Protein AF-A0A0R1R8I6-F1 (afdb_monomer_lite)

Secondary structure (DSSP, 8-state):
--HHHHHHHHHHHHHHHHTS-GGGHHHHHHHHHHHHHHHHTT---HHHIIIIIHHHHGGGS-HHHHHHHHHHHHHHHH-

pLDDT: mean 83.3, std 9.77, range [49.16, 91.19]

Radius of gyration: 11.72 Å; chains: 1; bounding box: 27×21×31 Å

Structure (mmCIF, N/CA/C/O backbone):
data_AF-A0A0R1R8I6-F1
#
_entry.id   AF-A0A0R1R8I6-F1
#
loop_
_atom_site.group_PDB
_atom_site.id
_atom_site.type_symbol
_atom_site.label_atom_id
_atom_site.label_alt_id
_atom_site.label_comp_id
_atom_site.label_asym_id
_atom_site.label_entity_id
_atom_site.label_seq_id
_atom_site.pdbx_PDB_ins_code
_atom_site.Cartn_x
_atom_site.Cartn_y
_atom_site.Cartn_z
_atom_site.occupancy
_atom_site.B_iso_or_equiv
_atom_site.auth_seq_id
_atom_site.auth_comp_id
_atom_site.auth_asym_id
_atom_site.auth_atom_id
_atom_site.pdbx_PDB_model_num
ATOM 1 N N . MET A 1 1 ? 3.191 -3.238 -18.937 1.00 50.81 1 MET A N 1
ATOM 2 C CA . MET A 1 1 ? 2.985 -3.892 -17.631 1.00 50.81 1 MET A CA 1
ATOM 3 C C . MET A 1 1 ? 2.436 -5.267 -17.912 1.00 50.81 1 MET A C 1
ATOM 5 O O . MET A 1 1 ? 1.427 -5.362 -18.611 1.00 50.81 1 MET A O 1
ATOM 9 N N . ALA A 1 2 ? 3.161 -6.299 -17.500 1.00 49.16 2 ALA A N 1
ATOM 10 C CA . ALA A 1 2 ? 2.739 -7.677 -17.700 1.00 49.16 2 ALA A CA 1
ATOM 11 C C . ALA A 1 2 ? 1.454 -7.931 -16.896 1.00 49.16 2 ALA A C 1
ATOM 13 O O . ALA A 1 2 ? 1.185 -7.251 -15.904 1.00 49.16 2 ALA A O 1
ATOM 14 N N . ALA A 1 3 ? 0.635 -8.893 -17.320 1.00 54.78 3 ALA A N 1
ATOM 15 C CA . ALA A 1 3 ? -0.568 -9.277 -16.577 1.00 54.78 3 ALA A CA 1
ATOM 16 C C . ALA A 1 3 ? -0.254 -9.664 -15.111 1.00 54.78 3 ALA A C 1
ATOM 18 O O . ALA A 1 3 ? -1.087 -9.444 -14.228 1.00 54.78 3 ALA A O 1
ATOM 19 N N . ASP A 1 4 ? 0.968 -10.143 -14.853 1.00 58.56 4 ASP A N 1
ATOM 20 C CA . ASP A 1 4 ? 1.505 -10.463 -13.527 1.00 58.56 4 ASP A CA 1
ATOM 21 C C . ASP A 1 4 ? 1.622 -9.238 -12.602 1.00 58.56 4 ASP A C 1
ATOM 23 O O . ASP A 1 4 ? 1.253 -9.316 -11.427 1.00 58.56 4 ASP A O 1
ATOM 27 N N . ASP A 1 5 ? 2.011 -8.071 -13.132 1.00 69.81 5 ASP A N 1
ATOM 28 C CA . ASP A 1 5 ? 2.107 -6.826 -12.353 1.00 69.81 5 ASP A CA 1
ATOM 29 C C . ASP A 1 5 ? 0.725 -6.390 -11.851 1.00 69.81 5 ASP A C 1
ATOM 31 O O . ASP A 1 5 ? 0.552 -5.935 -10.719 1.00 69.81 5 ASP A O 1
ATOM 35 N N . VAL A 1 6 ? -0.301 -6.557 -12.689 1.00 72.69 6 VAL A N 1
ATOM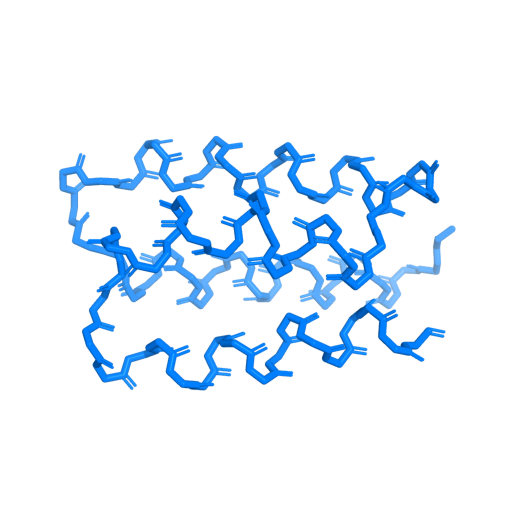 36 C CA . VAL A 1 6 ? -1.672 -6.147 -12.362 1.00 72.69 6 VAL A CA 1
ATOM 37 C C . VAL A 1 6 ? -2.263 -7.039 -11.270 1.00 72.69 6 VAL A C 1
ATOM 39 O O . VAL A 1 6 ? -2.893 -6.522 -10.343 1.00 72.69 6 VAL A O 1
ATOM 42 N N . GLN A 1 7 ? -2.049 -8.357 -11.333 1.00 78.44 7 GLN A N 1
ATOM 43 C CA . GLN A 1 7 ? -2.511 -9.268 -10.280 1.00 78.44 7 GLN A CA 1
ATOM 44 C C . GLN A 1 7 ? -1.791 -9.022 -8.951 1.00 78.44 7 GLN A C 1
ATOM 46 O O . GLN A 1 7 ? -2.456 -8.963 -7.912 1.00 78.44 7 GLN A O 1
ATOM 51 N N . ALA A 1 8 ? -0.472 -8.806 -8.971 1.00 80.81 8 ALA A N 1
ATOM 52 C CA . ALA A 1 8 ? 0.302 -8.504 -7.768 1.00 80.81 8 ALA A CA 1
ATOM 53 C C . ALA A 1 8 ? -0.175 -7.207 -7.086 1.00 80.81 8 ALA A C 1
ATOM 55 O O . ALA A 1 8 ? -0.380 -7.179 -5.868 1.00 80.81 8 ALA A O 1
ATOM 56 N N . LEU A 1 9 ? -0.443 -6.154 -7.867 1.00 81.56 9 LEU A N 1
ATOM 57 C CA . LEU A 1 9 ? -0.963 -4.882 -7.354 1.00 81.56 9 LEU A CA 1
ATOM 58 C C . LEU A 1 9 ? -2.381 -5.020 -6.780 1.00 81.56 9 LEU A C 1
ATOM 60 O O . LEU A 1 9 ? -2.684 -4.448 -5.731 1.00 81.56 9 LEU A O 1
ATOM 64 N N . GLN A 1 10 ? -3.258 -5.799 -7.419 1.00 84.75 10 GLN A N 1
ATOM 65 C CA . GLN A 1 10 ? -4.610 -6.051 -6.900 1.00 84.75 10 GLN A CA 1
ATOM 66 C C . GLN A 1 10 ? -4.594 -6.891 -5.616 1.00 84.75 10 GLN A C 1
ATOM 68 O O . GLN A 1 10 ? -5.373 -6.620 -4.697 1.00 84.75 10 GLN A O 1
ATOM 73 N N . ALA A 1 11 ? -3.692 -7.871 -5.515 1.00 87.56 11 ALA A N 1
ATOM 74 C CA . ALA A 1 11 ? -3.483 -8.629 -4.284 1.00 87.56 11 ALA A CA 1
ATOM 75 C C . ALA A 1 11 ? -3.003 -7.708 -3.151 1.00 87.56 11 ALA A C 1
ATOM 77 O O . ALA A 1 11 ? -3.609 -7.683 -2.081 1.00 87.56 11 ALA A O 1
ATOM 78 N N . LEU A 1 12 ? -1.999 -6.864 -3.418 1.00 87.38 12 LEU A N 1
ATOM 79 C CA . LEU A 1 12 ? -1.504 -5.894 -2.441 1.00 87.38 12 LEU A CA 1
ATOM 80 C C . LEU A 1 12 ? -2.601 -4.919 -1.997 1.00 87.38 12 LEU A C 1
ATOM 82 O O . LEU A 1 12 ? -2.749 -4.659 -0.805 1.00 87.38 12 LEU A O 1
ATOM 86 N N . ARG A 1 13 ? -3.421 -4.421 -2.931 1.00 89.69 13 ARG A N 1
ATOM 87 C CA . ARG A 1 13 ? -4.576 -3.568 -2.614 1.00 89.69 13 ARG A CA 1
ATOM 88 C C . ARG A 1 13 ? -5.518 -4.237 -1.622 1.00 89.69 13 ARG A C 1
ATOM 90 O O . ARG A 1 13 ? -5.924 -3.602 -0.653 1.00 89.69 13 ARG A O 1
ATOM 97 N N . ARG A 1 14 ? -5.881 -5.496 -1.868 1.00 90.19 14 ARG A N 1
ATOM 98 C CA . ARG A 1 14 ? -6.778 -6.246 -0.982 1.00 90.19 14 ARG A CA 1
ATOM 99 C C . ARG A 1 14 ? -6.197 -6.391 0.418 1.00 90.19 14 ARG A C 1
ATOM 101 O O . ARG A 1 14 ? -6.923 -6.164 1.379 1.00 90.19 14 ARG A O 1
ATOM 108 N N . ASP A 1 15 ? -4.912 -6.704 0.528 1.00 88.81 15 ASP A N 1
ATOM 109 C CA . ASP A 1 15 ? -4.261 -6.914 1.825 1.00 88.81 15 ASP A CA 1
ATOM 110 C C . ASP A 1 15 ? -4.131 -5.611 2.625 1.00 88.81 15 ASP A C 1
ATOM 112 O O . ASP A 1 15 ? -4.358 -5.587 3.838 1.00 88.81 15 ASP A O 1
ATOM 116 N N . VAL A 1 16 ? -3.851 -4.502 1.935 1.00 88.94 16 VAL A N 1
ATOM 117 C CA . VAL A 1 16 ? -3.845 -3.155 2.519 1.00 88.94 16 VAL A CA 1
ATOM 118 C C . VAL A 1 16 ? -5.234 -2.795 3.046 1.00 88.94 16 VAL A C 1
ATOM 120 O O . VAL A 1 16 ? -5.363 -2.367 4.192 1.00 88.94 16 VAL A O 1
ATOM 123 N N . LEU A 1 17 ? -6.283 -3.001 2.244 1.00 90.00 17 LEU A N 1
ATOM 124 C CA . LEU A 1 17 ? -7.659 -2.703 2.649 1.00 90.00 17 LEU A CA 1
ATOM 125 C C . LEU A 1 17 ? -8.136 -3.609 3.791 1.00 90.00 17 LEU A C 1
ATOM 127 O O . LEU A 1 17 ? -8.779 -3.119 4.711 1.00 90.00 17 LEU A O 1
ATOM 131 N N . ALA A 1 18 ? -7.776 -4.894 3.785 1.00 89.88 18 ALA A N 1
ATOM 132 C CA . ALA A 1 18 ? -8.086 -5.811 4.884 1.00 89.88 18 ALA A CA 1
ATOM 133 C C . ALA A 1 18 ? -7.415 -5.393 6.205 1.00 89.88 18 ALA A C 1
ATOM 135 O O . ALA A 1 18 ? -7.967 -5.610 7.281 1.00 89.88 18 ALA A O 1
ATOM 136 N N . SER A 1 19 ? -6.250 -4.751 6.115 1.00 88.44 19 SER A N 1
ATOM 137 C CA . SER A 1 19 ? -5.473 -4.259 7.258 1.00 88.44 19 SER A CA 1
ATOM 138 C C . SER A 1 19 ? -5.798 -2.811 7.646 1.00 88.44 19 SER A C 1
ATOM 140 O O . SER A 1 19 ? -5.104 -2.212 8.473 1.00 88.44 19 SER A O 1
ATOM 142 N N . THR A 1 20 ? -6.826 -2.222 7.034 1.00 89.62 20 THR A N 1
ATOM 143 C CA . THR A 1 20 ? -7.238 -0.834 7.250 1.00 89.62 20 THR A CA 1
ATOM 144 C C . THR A 1 20 ? -8.534 -0.793 8.064 1.00 89.62 20 THR A C 1
ATOM 146 O O . THR A 1 20 ? -9.496 -1.476 7.711 1.00 89.62 20 THR A O 1
ATOM 149 N N . PRO A 1 21 ? -8.624 0.026 9.127 1.00 87.25 21 PRO A N 1
ATOM 150 C CA . PRO A 1 21 ? -9.874 0.230 9.848 1.00 87.25 21 PRO A CA 1
ATOM 151 C C . PRO A 1 21 ? -10.981 0.772 8.922 1.00 87.25 21 PRO A C 1
ATOM 153 O O . PRO A 1 21 ? -10.699 1.664 8.116 1.00 87.25 21 PRO A O 1
ATOM 156 N N . PRO A 1 22 ? -12.252 0.347 9.081 1.00 85.31 22 PRO A N 1
ATOM 157 C CA . PRO A 1 22 ? -13.373 0.793 8.249 1.00 85.31 22 PRO A CA 1
ATOM 158 C C . PRO A 1 22 ? -13.463 2.305 7.966 1.00 85.31 22 PRO A C 1
ATOM 160 O O . PRO A 1 22 ? -13.674 2.659 6.804 1.00 85.31 22 PRO A O 1
ATOM 163 N N . PRO A 1 23 ? -13.262 3.216 8.947 1.00 88.50 23 PRO A N 1
ATOM 164 C CA . PRO A 1 23 ? -13.359 4.657 8.691 1.00 88.50 23 PRO A CA 1
ATOM 165 C C . PRO A 1 23 ? -12.291 5.191 7.723 1.00 88.50 23 PRO A C 1
ATOM 167 O O . PRO A 1 23 ? -12.515 6.203 7.065 1.00 88.50 23 PRO A O 1
ATOM 170 N N . ASN A 1 24 ? -11.156 4.501 7.589 1.00 88.38 24 ASN A N 1
ATOM 171 C CA . ASN A 1 24 ? -10.021 4.950 6.781 1.00 88.38 24 ASN A CA 1
ATOM 172 C C . ASN A 1 24 ? -9.978 4.291 5.394 1.00 88.38 24 ASN A C 1
ATOM 174 O O . ASN A 1 24 ? -9.137 4.661 4.574 1.00 88.38 24 ASN A O 1
ATOM 178 N N . LEU A 1 25 ? -10.876 3.339 5.100 1.00 88.56 25 LEU A N 1
ATOM 179 C CA . LEU A 1 25 ? -10.861 2.566 3.852 1.00 88.56 25 LEU A CA 1
ATOM 180 C C . LEU A 1 25 ? -10.886 3.457 2.609 1.00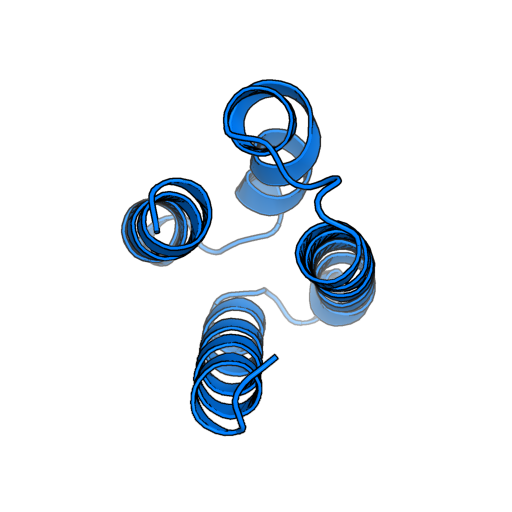 88.56 25 LEU A C 1
ATOM 182 O O . LEU A 1 25 ? -10.113 3.226 1.684 1.00 88.56 25 LEU A O 1
ATOM 186 N N . GLY A 1 26 ? -11.733 4.491 2.586 1.00 88.75 26 GLY A N 1
ATOM 187 C CA . GLY A 1 26 ? -11.827 5.410 1.447 1.00 88.75 26 GLY A CA 1
ATOM 188 C C . GLY A 1 26 ? -10.522 6.171 1.198 1.00 88.75 26 GLY A C 1
ATOM 189 O O . GLY A 1 26 ? -10.033 6.215 0.067 1.00 88.75 26 GLY A O 1
ATOM 190 N N . GLN A 1 27 ? -9.923 6.709 2.265 1.00 89.62 27 GLN A N 1
ATOM 191 C CA . GLN A 1 27 ? -8.665 7.454 2.198 1.00 89.62 27 GLN A CA 1
ATOM 192 C C . GLN A 1 27 ? -7.503 6.554 1.778 1.00 89.62 27 GLN A C 1
ATOM 194 O O . GLN A 1 27 ? -6.755 6.899 0.860 1.00 89.62 27 GLN A O 1
ATOM 199 N N . VAL A 1 28 ? -7.385 5.380 2.404 1.00 91.19 28 VAL A N 1
ATOM 200 C CA . VAL A 1 28 ? -6.358 4.398 2.059 1.00 91.19 28 VAL A CA 1
ATOM 201 C C . VAL A 1 28 ? -6.502 3.997 0.602 1.00 91.19 28 VAL A C 1
ATOM 203 O O . VAL A 1 28 ? -5.541 4.139 -0.143 1.00 91.19 28 VAL A O 1
ATOM 206 N N . ASN A 1 29 ? -7.702 3.614 0.159 1.00 90.19 29 ASN A N 1
ATOM 207 C CA . ASN A 1 29 ? -7.970 3.217 -1.221 1.00 90.19 29 ASN A CA 1
ATOM 208 C C . ASN A 1 29 ? -7.567 4.292 -2.250 1.00 90.19 29 ASN A C 1
ATOM 210 O O . ASN A 1 29 ? -7.031 3.964 -3.314 1.00 90.19 29 ASN A O 1
ATOM 214 N N . GLY A 1 30 ? -7.792 5.569 -1.928 1.00 90.12 30 GLY A N 1
ATOM 215 C CA . GLY A 1 30 ? -7.335 6.702 -2.732 1.00 90.12 30 GLY A CA 1
ATOM 216 C C . GLY A 1 30 ? -5.809 6.787 -2.813 1.00 90.12 30 GLY A C 1
ATOM 217 O O . GLY A 1 30 ? -5.264 6.856 -3.917 1.00 90.12 30 GLY A O 1
ATOM 218 N N . LEU A 1 31 ? -5.115 6.703 -1.672 1.00 89.69 31 LEU A N 1
ATOM 219 C CA . LEU A 1 31 ? -3.649 6.737 -1.604 1.00 89.69 31 LEU A CA 1
ATOM 220 C C . LEU A 1 31 ? -3.013 5.622 -2.441 1.00 89.69 31 LEU A C 1
ATOM 222 O O . LEU A 1 31 ? -2.208 5.919 -3.323 1.00 89.69 31 LEU A O 1
ATOM 226 N N . ILE A 1 32 ? -3.410 4.360 -2.241 1.00 89.88 32 ILE A N 1
ATOM 227 C CA . ILE A 1 32 ? -2.881 3.220 -3.024 1.00 89.88 32 ILE A CA 1
ATOM 228 C C . ILE A 1 32 ? -3.167 3.374 -4.518 1.00 89.88 32 ILE A C 1
ATOM 230 O O . ILE A 1 32 ? -2.293 3.094 -5.334 1.00 89.88 32 ILE A O 1
ATOM 234 N N . THR A 1 33 ? -4.348 3.873 -4.897 1.00 89.06 33 THR A N 1
ATOM 235 C CA . THR A 1 33 ? -4.675 4.113 -6.313 1.00 89.06 33 THR A CA 1
ATOM 236 C C . THR A 1 33 ? -3.737 5.150 -6.938 1.00 89.06 33 THR A C 1
ATOM 238 O O . THR A 1 33 ? -3.265 4.957 -8.060 1.00 89.06 33 THR A O 1
ATOM 241 N N . LEU A 1 34 ? -3.428 6.235 -6.219 1.00 86.50 34 LEU A N 1
ATOM 242 C CA . LEU A 1 34 ? -2.467 7.245 -6.671 1.00 86.50 34 LEU A CA 1
ATOM 243 C C . LEU A 1 34 ? -1.043 6.679 -6.757 1.00 86.50 34 LEU A C 1
ATOM 245 O O . LEU A 1 34 ? -0.352 6.917 -7.750 1.00 86.50 34 LEU A O 1
ATOM 249 N N . GLY A 1 35 ? -0.627 5.896 -5.759 1.00 84.88 35 GLY A N 1
ATOM 250 C CA . GLY A 1 35 ? 0.671 5.218 -5.749 1.00 84.88 35 GLY A CA 1
ATOM 251 C C . GLY A 1 35 ? 0.841 4.277 -6.943 1.00 84.88 35 GLY A C 1
ATOM 252 O O . GLY A 1 35 ? 1.816 4.387 -7.681 1.00 84.88 35 GLY A O 1
ATOM 253 N N . PHE A 1 36 ? -0.149 3.425 -7.212 1.00 84.38 36 PHE A N 1
ATOM 254 C CA . PHE A 1 36 ? -0.114 2.479 -8.332 1.00 84.38 36 PHE A CA 1
ATOM 255 C C . PHE A 1 36 ? -0.134 3.162 -9.699 1.00 84.38 36 PHE A C 1
ATOM 257 O O . PHE A 1 36 ? 0.558 2.717 -10.612 1.00 84.38 36 PHE A O 1
ATOM 264 N N . ARG A 1 37 ? -0.863 4.278 -9.848 1.00 84.06 37 ARG A N 1
ATOM 265 C CA . ARG A 1 37 ? -0.790 5.094 -11.073 1.00 84.06 37 ARG A CA 1
ATOM 266 C C . ARG A 1 37 ? 0.613 5.648 -11.306 1.00 84.06 37 ARG A C 1
ATOM 268 O O . ARG A 1 37 ? 1.072 5.656 -12.444 1.00 84.06 37 ARG A O 1
ATOM 275 N N . LYS A 1 38 ? 1.305 6.089 -10.250 1.00 82.06 38 LYS A N 1
ATOM 276 C CA . LYS A 1 38 ? 2.711 6.506 -10.358 1.00 82.06 38 LYS A CA 1
ATOM 277 C C . LYS A 1 38 ? 3.632 5.341 -10.712 1.00 82.06 38 LYS A C 1
ATOM 279 O O . LYS A 1 38 ? 4.559 5.548 -11.486 1.00 82.06 38 LYS A O 1
ATOM 284 N N . LEU A 1 39 ? 3.361 4.148 -10.187 1.00 78.94 39 LEU A N 1
ATOM 285 C CA . LEU A 1 39 ? 4.113 2.921 -10.476 1.00 78.94 39 LEU A CA 1
ATOM 286 C C . LEU A 1 39 ? 4.018 2.572 -11.968 1.00 78.94 39 LEU A C 1
ATOM 288 O O . LEU A 1 39 ? 5.034 2.394 -12.627 1.00 78.94 39 LEU A O 1
ATOM 292 N N . ALA A 1 40 ? 2.810 2.635 -12.535 1.00 76.25 40 ALA A N 1
ATOM 293 C CA . ALA A 1 40 ? 2.572 2.438 -13.966 1.00 76.25 40 ALA A CA 1
ATOM 294 C C . ALA A 1 40 ? 3.246 3.489 -14.873 1.00 76.25 40 ALA A C 1
ATOM 296 O O . ALA A 1 40 ? 3.508 3.219 -16.042 1.00 76.25 40 ALA A O 1
ATOM 297 N N . GLY A 1 41 ? 3.503 4.691 -14.349 1.00 74.75 41 GLY A N 1
ATOM 298 C CA . GLY A 1 41 ? 4.133 5.797 -15.073 1.00 74.75 41 GLY A CA 1
ATOM 299 C C . GLY A 1 41 ? 5.633 5.971 -14.814 1.00 74.75 41 GLY A C 1
ATOM 300 O O . GLY A 1 41 ? 6.138 7.058 -15.081 1.00 74.75 41 GLY A O 1
ATOM 301 N N . ASN A 1 42 ? 6.332 4.976 -14.244 1.00 72.25 42 ASN A N 1
ATOM 302 C CA . ASN A 1 42 ? 7.744 5.063 -13.810 1.00 72.25 42 ASN A CA 1
ATOM 303 C C . ASN A 1 42 ? 8.051 6.209 -12.817 1.00 72.25 42 ASN A C 1
ATOM 305 O O . ASN A 1 42 ? 9.196 6.619 -12.645 1.00 72.25 42 ASN A O 1
ATOM 309 N N . GLY A 1 43 ? 7.032 6.742 -12.140 1.00 71.38 43 GLY A N 1
ATOM 310 C CA . GLY A 1 43 ? 7.143 7.860 -11.197 1.00 71.38 43 GLY A CA 1
ATOM 311 C C . GLY A 1 43 ? 7.173 7.444 -9.724 1.00 71.38 43 GLY A C 1
ATOM 312 O O . GLY A 1 43 ? 7.074 8.308 -8.848 1.00 71.38 43 GLY A O 1
ATOM 313 N N . PHE A 1 44 ? 7.236 6.143 -9.437 1.00 79.12 44 PHE A N 1
ATOM 314 C CA . PHE A 1 44 ? 7.201 5.587 -8.084 1.00 79.12 44 PHE A CA 1
ATOM 315 C C . PHE A 1 44 ? 8.594 5.094 -7.681 1.00 79.12 44 PHE A C 1
ATOM 317 O O . PHE A 1 44 ? 8.944 3.937 -7.865 1.00 79.12 44 PHE A O 1
ATOM 324 N N . SER A 1 45 ? 9.412 6.014 -7.171 1.00 82.88 45 SER A N 1
ATOM 325 C CA . SER A 1 45 ? 10.775 5.732 -6.716 1.00 82.88 45 SER A CA 1
ATOM 326 C C . SER A 1 45 ? 10.828 5.342 -5.235 1.00 82.88 45 SER A C 1
ATOM 328 O O . SER A 1 45 ? 9.919 5.668 -4.468 1.00 82.88 45 SER A O 1
ATOM 330 N N . ALA A 1 46 ? 11.942 4.740 -4.800 1.00 82.94 46 ALA A N 1
ATOM 331 C CA . ALA A 1 46 ? 12.211 4.455 -3.382 1.00 82.94 46 ALA A CA 1
ATOM 332 C C . ALA A 1 46 ? 12.111 5.715 -2.519 1.00 82.94 46 ALA A C 1
ATOM 334 O O . ALA A 1 46 ? 11.463 5.713 -1.475 1.00 82.94 46 ALA A O 1
ATOM 335 N N . ALA A 1 47 ? 12.659 6.832 -3.002 1.00 85.56 47 ALA A N 1
ATOM 336 C CA . ALA A 1 47 ? 12.538 8.116 -2.324 1.00 85.56 47 ALA A CA 1
ATOM 337 C C . ALA A 1 47 ? 11.068 8.549 -2.179 1.00 85.56 47 ALA A C 1
ATOM 339 O O . ALA A 1 47 ? 10.642 8.934 -1.093 1.00 85.56 47 ALA A O 1
ATOM 340 N N . TYR A 1 48 ? 10.259 8.441 -3.238 1.00 86.69 48 TYR A N 1
ATOM 341 C CA . TYR A 1 48 ? 8.834 8.767 -3.152 1.00 86.69 48 TYR A CA 1
AT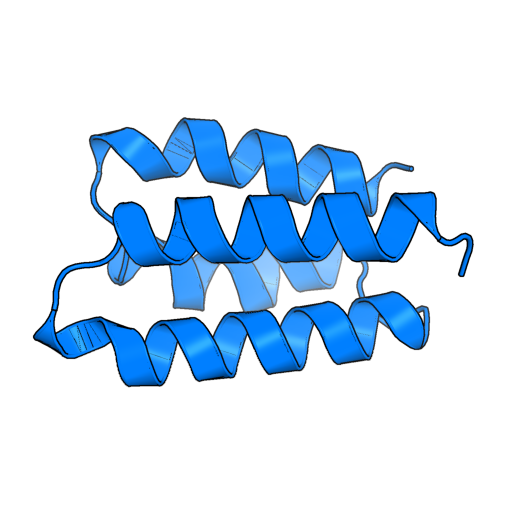OM 342 C C . TYR A 1 48 ? 8.093 7.851 -2.167 1.00 86.69 48 TYR A C 1
ATOM 344 O O . TYR A 1 48 ? 7.262 8.329 -1.389 1.00 86.69 48 TYR A O 1
ATOM 352 N N . PHE A 1 49 ? 8.418 6.556 -2.160 1.00 88.31 49 PHE A N 1
ATOM 353 C CA . PHE A 1 49 ? 7.855 5.607 -1.208 1.00 88.31 49 PHE A CA 1
ATOM 354 C C . PHE A 1 49 ? 8.160 6.015 0.241 1.00 88.31 49 PHE A C 1
ATOM 356 O O . PHE A 1 49 ? 7.227 6.244 1.013 1.00 88.31 49 PHE A O 1
ATOM 363 N N . HIS A 1 50 ? 9.436 6.189 0.592 1.00 88.00 50 HIS A N 1
ATOM 364 C CA . HIS A 1 50 ? 9.856 6.467 1.969 1.00 88.00 50 HIS A CA 1
ATOM 365 C C . HIS A 1 50 ? 9.486 7.873 2.458 1.00 88.00 50 HIS A C 1
ATOM 367 O O . HIS A 1 50 ? 9.112 8.027 3.620 1.00 88.00 50 HIS A O 1
ATOM 373 N N . PHE A 1 51 ? 9.568 8.893 1.597 1.00 87.88 51 PHE A N 1
ATOM 374 C CA . PHE A 1 51 ? 9.387 10.290 2.010 1.00 87.88 51 PHE A CA 1
ATOM 375 C C . PHE A 1 51 ? 7.981 10.841 1.772 1.00 87.88 51 PHE A C 1
ATOM 377 O O . PHE A 1 51 ? 7.629 11.865 2.351 1.00 87.88 51 PHE A O 1
ATOM 384 N N . SER A 1 52 ? 7.164 10.214 0.921 1.00 88.69 52 SER A N 1
ATOM 385 C CA . SER A 1 52 ? 5.832 10.737 0.587 1.00 88.69 52 SER A CA 1
ATOM 386 C C . SER A 1 52 ? 4.724 9.718 0.803 1.00 88.69 52 SER A C 1
ATOM 388 O O . SER A 1 52 ? 3.775 10.012 1.525 1.00 88.69 52 SER A O 1
ATOM 390 N N . PHE A 1 53 ? 4.810 8.536 0.196 1.00 90.31 53 PHE A N 1
ATOM 391 C CA . PHE A 1 53 ? 3.697 7.586 0.174 1.00 90.31 53 PHE A CA 1
ATOM 392 C C . PHE A 1 53 ? 3.521 6.836 1.503 1.00 90.31 53 PHE A C 1
ATOM 394 O O . PHE A 1 53 ? 2.447 6.881 2.106 1.00 90.31 53 PHE A O 1
ATOM 401 N N . TRP A 1 54 ? 4.573 6.174 1.989 1.00 90.50 54 TRP A N 1
ATOM 402 C CA . TRP A 1 54 ? 4.515 5.340 3.190 1.00 90.50 54 TRP A CA 1
ATOM 403 C C . TRP A 1 54 ? 4.162 6.119 4.466 1.00 90.50 54 TRP A C 1
ATOM 405 O O . TRP A 1 54 ? 3.300 5.648 5.207 1.00 90.50 54 TRP A O 1
ATOM 415 N N . PRO A 1 55 ? 4.708 7.325 4.728 1.00 91.19 55 PRO A N 1
ATOM 416 C CA . PRO A 1 55 ? 4.330 8.112 5.903 1.00 91.19 55 PRO A CA 1
ATOM 417 C C . PRO A 1 55 ? 2.847 8.505 5.945 1.00 91.19 55 PRO A C 1
ATOM 419 O O . PRO A 1 55 ? 2.301 8.657 7.034 1.00 91.19 55 PRO A O 1
ATOM 422 N N . GLN A 1 56 ? 2.191 8.645 4.785 1.00 91.12 56 GLN A N 1
ATOM 423 C CA . GLN A 1 56 ? 0.753 8.929 4.693 1.00 91.12 56 GLN A CA 1
ATOM 424 C C . GLN A 1 56 ? -0.096 7.667 4.888 1.00 91.12 56 GLN A C 1
ATOM 426 O O . GLN A 1 56 ? -1.169 7.734 5.483 1.00 91.12 56 GLN A O 1
ATOM 431 N N . LEU A 1 57 ? 0.384 6.517 4.404 1.00 89.44 57 LEU A N 1
ATOM 432 C CA . LEU A 1 57 ? -0.326 5.242 4.491 1.00 89.44 57 LEU A CA 1
ATOM 433 C C . LEU A 1 57 ? -0.194 4.590 5.877 1.00 89.44 57 LEU A C 1
ATOM 435 O O . LEU A 1 57 ? -1.190 4.155 6.447 1.00 89.44 57 LEU A O 1
ATOM 439 N N . ARG A 1 58 ? 1.017 4.559 6.447 1.00 89.69 58 ARG A N 1
ATOM 440 C CA . ARG A 1 58 ? 1.349 3.903 7.724 1.00 89.69 58 ARG A CA 1
ATOM 441 C C . ARG A 1 58 ? 0.379 4.214 8.878 1.00 89.69 58 ARG A C 1
ATOM 443 O O . ARG A 1 58 ? -0.081 3.255 9.493 1.00 89.69 58 ARG A O 1
ATOM 450 N N . PRO A 1 59 ? 0.041 5.482 9.201 1.00 90.50 59 PRO A N 1
ATOM 451 C CA . PRO A 1 59 ? -0.843 5.791 10.331 1.00 90.50 59 PRO A CA 1
ATOM 452 C C . PRO A 1 59 ? -2.292 5.334 10.118 1.00 90.50 59 PRO A C 1
ATOM 454 O O . PRO A 1 59 ? -3.057 5.272 11.076 1.00 90.50 59 PRO A O 1
ATOM 457 N N . LEU A 1 60 ? -2.676 5.013 8.880 1.00 89.19 60 LEU A N 1
ATOM 458 C CA . LEU A 1 60 ? -4.020 4.560 8.534 1.00 89.19 60 LEU A CA 1
ATOM 459 C C . LEU A 1 60 ? -4.162 3.031 8.598 1.00 89.19 60 LEU A C 1
ATOM 461 O O . LEU A 1 60 ? -5.277 2.529 8.472 1.00 89.19 60 LEU A O 1
ATOM 465 N N . LEU A 1 61 ? -3.060 2.301 8.797 1.00 88.19 61 LEU A N 1
ATOM 466 C CA . LEU A 1 61 ? -3.008 0.839 8.840 1.00 88.19 61 LEU A CA 1
ATOM 467 C C . LEU A 1 61 ? -2.920 0.311 10.272 1.00 88.19 61 LEU A C 1
ATOM 469 O O . LEU A 1 61 ? -2.336 0.943 11.158 1.00 88.19 61 LEU A O 1
ATOM 473 N N . GLN A 1 62 ? -3.419 -0.908 10.477 1.00 88.19 62 GLN A N 1
ATOM 474 C CA . GLN A 1 62 ? -3.219 -1.642 11.723 1.00 88.19 62 GLN A CA 1
ATOM 475 C C . GLN A 1 62 ? -1.719 -1.847 12.011 1.00 88.19 62 GLN A C 1
ATOM 477 O O . GLN A 1 62 ? -0.986 -2.248 11.104 1.00 88.19 62 GLN A O 1
ATOM 482 N N . PRO A 1 63 ? -1.249 -1.643 13.259 1.00 86.88 63 PRO A N 1
ATOM 483 C CA . PRO A 1 63 ? 0.173 -1.745 13.609 1.00 86.88 63 PRO A CA 1
ATOM 484 C C . PRO A 1 63 ? 0.822 -3.076 13.216 1.00 86.88 63 PRO A C 1
ATOM 486 O O . PRO A 1 63 ? 1.958 -3.101 12.754 1.00 86.88 63 PRO A O 1
ATOM 489 N N . THR A 1 64 ? 0.078 -4.175 13.343 1.00 87.00 64 THR A N 1
ATOM 490 C CA . THR A 1 64 ? 0.521 -5.536 13.008 1.00 87.00 64 THR A CA 1
ATOM 491 C C . THR A 1 64 ? 0.796 -5.732 11.518 1.00 87.00 64 THR A C 1
ATOM 493 O O . THR A 1 64 ? 1.644 -6.543 11.160 1.00 87.00 64 THR A O 1
ATOM 496 N N . ALA A 1 65 ? 0.122 -4.980 10.647 1.00 86.50 65 ALA A N 1
ATOM 497 C CA . ALA A 1 65 ? 0.266 -5.095 9.201 1.00 86.50 65 ALA A CA 1
ATOM 498 C C . ALA A 1 65 ? 1.313 -4.135 8.614 1.00 86.50 65 ALA A C 1
ATOM 500 O O . ALA A 1 65 ? 1.727 -4.317 7.470 1.00 86.50 65 ALA A O 1
ATOM 501 N N . GLN A 1 66 ? 1.757 -3.122 9.370 1.00 88.44 66 GLN A N 1
ATOM 502 C CA . GLN A 1 66 ? 2.655 -2.080 8.861 1.00 88.44 66 GLN A CA 1
ATOM 503 C C . GLN A 1 66 ? 3.974 -2.660 8.340 1.00 88.44 66 GLN A C 1
ATOM 505 O O . GLN A 1 66 ? 4.337 -2.380 7.202 1.00 88.44 66 GLN A O 1
ATOM 510 N N . SER A 1 67 ? 4.665 -3.503 9.114 1.00 86.75 67 SER A N 1
ATOM 511 C CA . SER A 1 67 ? 5.945 -4.082 8.674 1.00 86.75 67 SER A CA 1
ATOM 512 C C . SER A 1 67 ? 5.782 -5.003 7.464 1.00 86.75 67 SER A C 1
ATOM 514 O O . SER A 1 67 ? 6.519 -4.872 6.493 1.00 86.75 67 SER A O 1
ATOM 516 N N . THR A 1 68 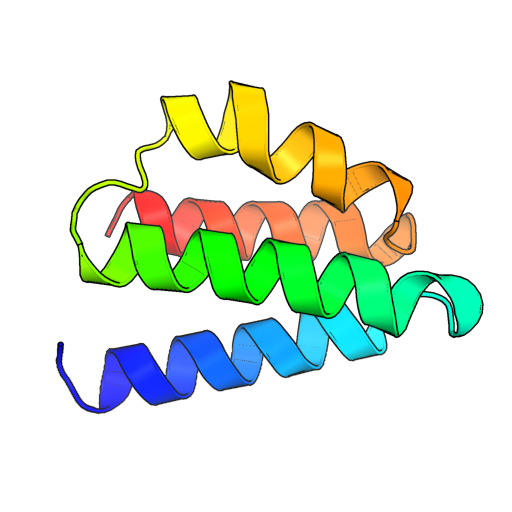? 4.783 -5.893 7.473 1.00 88.50 68 THR A N 1
ATOM 517 C CA . THR A 1 68 ? 4.538 -6.822 6.357 1.00 88.50 68 THR A CA 1
ATOM 518 C C . THR A 1 68 ? 4.185 -6.084 5.068 1.00 88.50 68 THR A C 1
ATOM 520 O O . THR A 1 68 ? 4.673 -6.441 3.997 1.00 88.50 68 THR A O 1
ATOM 523 N N . LEU A 1 69 ? 3.351 -5.044 5.153 1.00 88.00 69 LEU A N 1
ATOM 524 C CA . LEU A 1 69 ? 2.980 -4.241 3.991 1.00 88.00 69 LEU A CA 1
ATOM 525 C C . LEU A 1 69 ? 4.154 -3.384 3.503 1.00 88.00 69 LEU A C 1
ATOM 527 O O . LEU A 1 69 ? 4.353 -3.314 2.293 1.00 88.00 69 LEU A O 1
ATOM 531 N N . ALA A 1 70 ? 4.964 -2.809 4.403 1.00 87.38 70 ALA A N 1
ATOM 532 C CA . ALA A 1 70 ? 6.165 -2.053 4.037 1.00 87.38 70 ALA A CA 1
ATOM 533 C C . ALA A 1 70 ? 7.102 -2.885 3.157 1.00 87.38 70 ALA A C 1
ATOM 535 O O . ALA A 1 70 ? 7.411 -2.474 2.043 1.00 87.38 70 ALA A O 1
ATOM 536 N N . THR A 1 71 ? 7.462 -4.093 3.605 1.00 87.81 71 THR A N 1
ATOM 537 C CA . THR A 1 71 ? 8.352 -4.993 2.857 1.00 87.81 71 THR A CA 1
ATOM 538 C C . THR A 1 71 ? 7.794 -5.344 1.477 1.00 87.81 71 THR A C 1
ATOM 540 O O . THR A 1 71 ? 8.538 -5.413 0.502 1.00 87.81 71 THR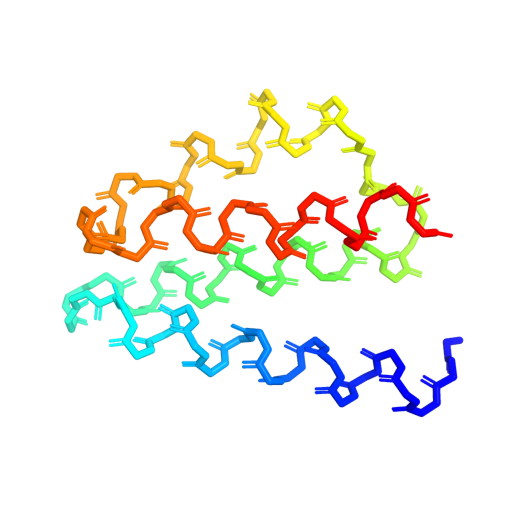 A O 1
ATOM 543 N N . ARG A 1 72 ? 6.473 -5.532 1.356 1.00 86.31 72 ARG A N 1
ATOM 544 C CA . ARG A 1 72 ? 5.840 -5.839 0.062 1.00 86.31 72 ARG A CA 1
ATOM 545 C C . ARG A 1 72 ? 5.823 -4.646 -0.885 1.00 86.31 72 ARG A C 1
ATOM 547 O O . ARG A 1 72 ? 6.006 -4.838 -2.082 1.00 86.31 72 ARG A O 1
ATOM 554 N N . PHE A 1 73 ? 5.616 -3.435 -0.372 1.00 85.00 73 PHE A N 1
ATOM 555 C CA . PHE A 1 73 ? 5.757 -2.231 -1.186 1.00 85.00 73 PHE A CA 1
ATOM 556 C C . PHE A 1 73 ? 7.212 -1.994 -1.597 1.00 85.00 73 PHE A C 1
ATOM 558 O O . PHE A 1 73 ? 7.449 -1.648 -2.746 1.00 85.00 73 PHE A O 1
ATOM 565 N N . GLU A 1 74 ? 8.180 -2.212 -0.708 1.00 84.38 74 GLU A N 1
ATOM 566 C CA . GLU A 1 74 ? 9.606 -2.062 -1.027 1.00 84.38 74 GLU A CA 1
ATOM 567 C C . GLU A 1 74 ? 10.056 -3.031 -2.126 1.00 84.38 74 GLU A C 1
ATOM 569 O O . GLU A 1 74 ? 10.761 -2.617 -3.045 1.00 84.38 74 GLU A O 1
ATOM 574 N N . ALA A 1 75 ? 9.580 -4.281 -2.102 1.00 82.88 75 ALA A N 1
ATOM 575 C CA . ALA A 1 75 ? 9.853 -5.255 -3.159 1.00 82.88 75 ALA A CA 1
ATOM 576 C C . ALA A 1 75 ? 9.353 -4.795 -4.543 1.00 82.88 75 ALA A C 1
ATOM 578 O O . ALA A 1 75 ? 10.003 -5.072 -5.544 1.00 82.88 75 ALA A O 1
ATOM 579 N N . LEU A 1 76 ? 8.239 -4.052 -4.606 1.00 76.19 76 LEU A N 1
ATOM 580 C CA . LEU A 1 76 ? 7.715 -3.481 -5.857 1.00 76.19 76 LEU A CA 1
ATOM 581 C C . LEU A 1 76 ? 8.500 -2.265 -6.359 1.00 76.19 76 LEU A C 1
ATOM 583 O O . LEU A 1 76 ? 8.309 -1.847 -7.494 1.00 76.19 76 LEU A O 1
ATOM 587 N N . VAL A 1 77 ? 9.312 -1.650 -5.502 1.00 73.44 77 VAL A N 1
ATOM 588 C CA . VAL A 1 77 ? 10.100 -0.459 -5.842 1.00 73.44 77 VAL A CA 1
ATOM 589 C C . VAL A 1 77 ? 11.530 -0.827 -6.245 1.00 73.44 77 VAL A C 1
ATOM 591 O O . VAL A 1 77 ? 12.192 -0.052 -6.931 1.00 73.44 77 VAL A O 1
ATOM 594 N N . GLN A 1 78 ? 12.019 -1.981 -5.785 1.00 60.88 78 GLN A N 1
ATOM 595 C CA . GLN A 1 78 ? 13.343 -2.511 -6.124 1.00 60.88 78 GLN A CA 1
ATOM 596 C C . GLN A 1 78 ? 13.343 -3.442 -7.348 1.00 60.88 78 GLN A C 1
ATOM 598 O O . GLN A 1 78 ? 14.424 -3.726 -7.863 1.00 60.88 78 GLN A O 1
ATOM 603 N N . ALA A 1 79 ? 12.172 -3.927 -7.777 1.00 52.12 79 ALA A N 1
ATOM 604 C CA . ALA A 1 79 ? 11.985 -4.720 -8.996 1.00 52.12 79 ALA A CA 1
ATOM 605 C C . ALA A 1 79 ? 11.945 -3.831 -10.247 1.00 52.12 79 ALA A C 1
ATOM 607 O O . ALA A 1 79 ? 12.510 -4.262 -11.276 1.00 52.1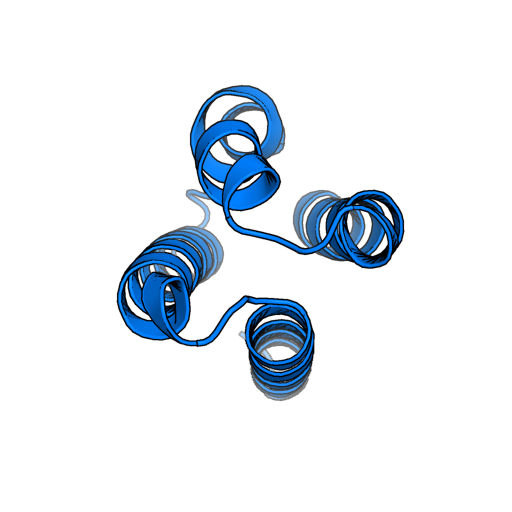2 79 ALA A O 1
#

Sequence (79 aa):
MAADDVQALQALRRDVLASTPPPNLGQVNGLITLGFRKLAGNGFSAAYFHFSFWPQLRPLLQPTAQSTLATRFEALVQA

Organism: NCBI:txid1423769

Foldseek 3Di:
DDPVVVVLLVVLLVLLLVQFDPVCNVVLNVLSVVLVVCLVVVNNAPCCCVPPRLVSSQVRGHPVCSVVSSVSVVVSRVD